Protein AF-A0A7S3HUC8-F1 (afdb_monomer)

Foldseek 3Di:
DDDDDDDPPPVVVVVVVVPDDPPPVVVVVPPQDQQLPDDPVVLVVLCVVVVQDDDPPDDSVRSRVSSSVVVVPDDDDPVVVVVLVVVCVVVVHPVVDDPPVVDPPD

Organism: NCBI:txid182087

Radius of gyration: 24.45 Å; Cα contacts (8 Å, |Δi|>4): 29; chains: 1; bounding box: 61×60×50 Å

pLDDT: mean 73.98, std 21.35, range [35.34, 96.5]

Nearest PDB structures (foldseek):
  2ld7-assembly1_A  TM=8.946E-01  e=4.331E-04  Mus musculus
  1en7-assembly1_B  TM=5.505E-01  e=1.200E+00  Tequatrovirus T4
  2qnc-assembly1_B  TM=5.499E-01  e=2.852E+00  Tequatrovirus T4
  2qnf-assembly1_B  TM=5.429E-01  e=5.552E+00  Tequatrovirus T4

Sequence (106 aa):
GSKSVKQKRDEEEEAVAAIQPMRSDKDARNLTVDFTKLDMATLKRYKRHYRLKTRQNVTKTELALAISKHFAAQTVDEADTISLFMYSARANNLQYDRRDYLNGRQ

Solvent-accessible surface area (backbone atoms only — not comparable to full-atom values): 7051 Å² total; per-residue (Å²): 137,92,87,88,87,84,84,82,72,71,68,62,63,60,58,60,67,69,74,60,86,82,68,53,68,75,62,70,75,58,74,70,75,70,51,73,81,53,54,71,68,59,55,50,48,52,35,59,75,71,63,59,88,71,70,87,89,66,49,71,65,60,49,26,51,54,47,47,57,50,58,76,69,60,83,77,62,64,72,62,50,53,52,50,49,56,50,26,64,75,64,78,38,68,85,76,66,79,66,68,70,74,53,67,83,124

Secondary structure (DSSP, 8-state):
----SSSSSSHHHHHHHT-S----HHHHTT----GGGS-HHHHHHHHHHTT----TT--HHHHHHHHHHHHHT----HHHHHHHHHHHHHTT--TTSSSTTTS---

Structure (mmCIF, N/CA/C/O backbone):
data_AF-A0A7S3HUC8-F1
#
_entry.id   AF-A0A7S3HUC8-F1
#
loop_
_atom_site.group_PDB
_atom_site.id
_atom_site.type_symbol
_atom_site.label_atom_id
_atom_site.label_alt_id
_atom_site.label_comp_id
_atom_site.label_asym_id
_atom_site.label_entity_id
_atom_site.label_seq_id
_atom_site.pdbx_PDB_ins_code
_atom_site.Cartn_x
_atom_site.Cartn_y
_atom_site.Cartn_z
_atom_site.occupancy
_atom_site.B_iso_or_equiv
_atom_site.auth_seq_id
_atom_site.auth_comp_id
_atom_site.auth_asym_id
_atom_site.auth_atom_i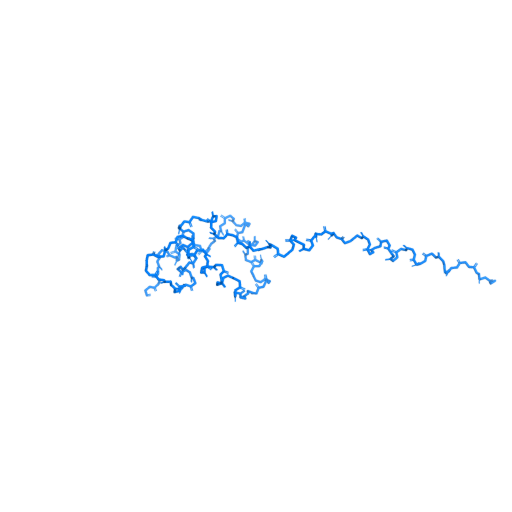d
_atom_site.pdbx_PDB_model_num
ATOM 1 N N . GLY A 1 1 ? 43.934 -42.820 -35.408 1.00 36.53 1 GLY A N 1
ATOM 2 C CA . GLY A 1 1 ? 42.588 -42.715 -34.814 1.00 36.53 1 GLY A CA 1
ATOM 3 C C . GLY A 1 1 ? 42.728 -42.688 -33.307 1.00 36.53 1 GLY A C 1
ATOM 4 O O . GLY A 1 1 ? 43.231 -43.645 -32.746 1.00 36.53 1 GLY A O 1
ATOM 5 N N . SER A 1 2 ? 42.581 -41.528 -32.674 1.00 45.97 2 SER A N 1
ATOM 6 C CA . SER A 1 2 ? 41.307 -41.019 -32.124 1.00 45.97 2 SER A CA 1
ATOM 7 C C . SER A 1 2 ? 41.049 -41.506 -30.695 1.00 45.97 2 SER A C 1
ATOM 9 O O . SER A 1 2 ? 40.172 -42.333 -30.484 1.00 45.97 2 SER A O 1
ATOM 11 N N . LYS A 1 3 ? 41.784 -40.975 -29.709 1.00 48.88 3 LYS A N 1
ATOM 12 C CA . LYS A 1 3 ? 41.393 -41.008 -28.287 1.00 48.88 3 LYS A CA 1
ATOM 13 C C . LYS A 1 3 ? 41.977 -39.787 -27.567 1.00 48.88 3 LYS A C 1
ATOM 15 O O . LYS A 1 3 ? 43.074 -39.885 -27.047 1.00 48.88 3 LYS A O 1
ATOM 20 N N . SER A 1 4 ? 41.297 -38.636 -27.622 1.00 51.19 4 SER A N 1
ATOM 21 C CA . SER A 1 4 ? 41.523 -37.505 -26.693 1.00 51.19 4 SER A CA 1
ATOM 22 C C . SER A 1 4 ? 40.527 -36.360 -26.923 1.00 51.19 4 SER A C 1
ATOM 24 O O . SER A 1 4 ? 40.912 -35.226 -27.156 1.00 51.19 4 SER A O 1
ATOM 26 N N . VAL A 1 5 ? 39.218 -36.639 -26.924 1.00 52.34 5 VAL A N 1
ATOM 27 C CA . VAL A 1 5 ? 38.186 -35.575 -26.903 1.00 52.34 5 VAL A CA 1
ATOM 28 C C . VAL A 1 5 ? 36.937 -36.075 -26.165 1.00 52.34 5 VAL A C 1
ATOM 30 O O . VAL A 1 5 ? 35.843 -36.106 -26.723 1.00 52.34 5 VAL A O 1
ATOM 33 N N . LYS A 1 6 ? 37.066 -36.570 -24.930 1.00 48.41 6 LYS A N 1
ATOM 34 C CA . LYS A 1 6 ? 35.870 -36.908 -24.130 1.00 48.41 6 LYS A CA 1
ATOM 35 C C . LYS A 1 6 ? 36.053 -36.779 -22.618 1.00 48.41 6 LYS A C 1
ATOM 37 O O . LYS A 1 6 ? 35.396 -37.479 -21.871 1.00 48.41 6 LYS A O 1
ATOM 42 N N . GLN A 1 7 ? 36.960 -35.907 -22.186 1.00 49.25 7 GLN A N 1
ATOM 43 C CA . GLN A 1 7 ? 37.265 -35.740 -20.760 1.00 49.25 7 GLN A CA 1
ATOM 44 C C . GLN A 1 7 ? 37.410 -34.270 -20.347 1.00 49.25 7 GLN A C 1
ATOM 46 O O . GLN A 1 7 ? 37.988 -33.971 -19.318 1.00 49.25 7 GLN A O 1
ATOM 51 N N . LYS A 1 8 ? 36.931 -33.342 -21.185 1.00 45.16 8 LYS A N 1
ATOM 52 C CA . LYS A 1 8 ? 37.061 -31.893 -20.968 1.00 45.16 8 LYS A CA 1
ATOM 53 C C . LYS A 1 8 ? 35.725 -31.146 -21.014 1.00 45.16 8 LYS A C 1
ATOM 55 O O . LYS A 1 8 ? 35.721 -29.935 -21.153 1.00 45.16 8 LYS A O 1
ATOM 60 N N . ARG A 1 9 ? 34.606 -31.879 -21.011 1.00 41.44 9 ARG A N 1
ATOM 61 C CA . ARG A 1 9 ? 33.256 -31.318 -21.178 1.00 41.44 9 ARG A CA 1
ATOM 62 C C . ARG A 1 9 ? 32.379 -31.428 -19.932 1.00 41.44 9 ARG A C 1
ATOM 64 O O . ARG A 1 9 ? 31.347 -30.781 -19.902 1.00 41.44 9 ARG A O 1
ATOM 71 N N . ASP A 1 10 ? 32.817 -32.185 -18.928 1.00 41.38 10 ASP A N 1
ATOM 72 C CA . ASP A 1 10 ? 31.989 -32.503 -17.762 1.00 41.38 10 ASP A CA 1
ATOM 73 C C . ASP A 1 10 ? 32.341 -31.634 -16.531 1.00 41.38 10 ASP A C 1
ATOM 75 O O . ASP A 1 10 ? 31.540 -31.519 -15.615 1.00 41.38 10 ASP A O 1
ATOM 79 N N . GLU A 1 11 ? 33.503 -30.963 -16.517 1.00 48.88 11 GLU A N 1
ATOM 80 C CA . GLU A 1 11 ? 33.946 -30.110 -15.392 1.00 48.88 11 GLU A CA 1
ATOM 81 C C . GLU A 1 11 ? 33.402 -28.668 -15.469 1.00 48.88 11 GLU A C 1
ATOM 83 O O . GLU A 1 11 ? 33.258 -27.991 -14.452 1.00 48.88 11 GLU A O 1
ATOM 88 N N . GLU A 1 12 ? 33.071 -28.181 -16.670 1.00 49.66 12 GLU A N 1
ATOM 89 C CA . GLU A 1 12 ? 32.555 -26.817 -16.855 1.00 49.66 12 GLU A CA 1
ATOM 90 C C . GLU A 1 12 ? 31.076 -26.706 -16.447 1.00 49.66 12 GLU A C 1
ATOM 92 O O . GLU A 1 12 ? 30.675 -25.663 -15.941 1.00 49.66 12 GLU A O 1
ATOM 97 N N . GLU A 1 13 ? 30.282 -27.778 -16.579 1.00 48.00 13 GLU A N 1
ATOM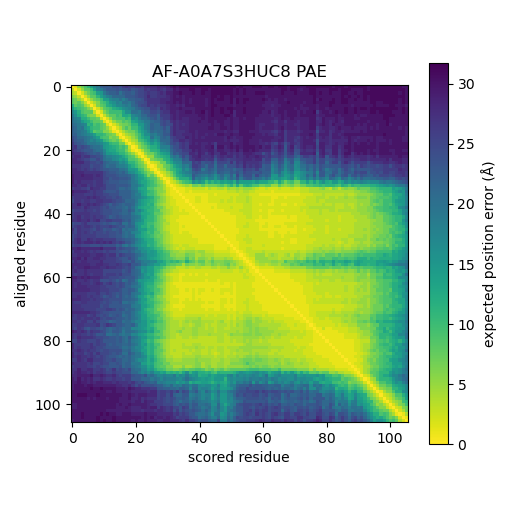 98 C CA . GLU A 1 13 ? 28.850 -27.807 -16.228 1.00 48.00 13 GLU A CA 1
ATOM 99 C C . GLU A 1 13 ? 28.609 -27.750 -14.704 1.00 48.00 13 GLU A C 1
ATOM 101 O O . GLU A 1 13 ? 27.650 -27.130 -14.241 1.00 48.00 13 GLU A O 1
ATOM 106 N N . GLU A 1 14 ? 29.528 -28.305 -13.907 1.00 48.44 14 GLU A N 1
ATOM 107 C CA . GLU A 1 14 ? 29.487 -28.234 -12.440 1.00 48.44 14 GLU A CA 1
ATOM 108 C C . GLU A 1 14 ? 29.878 -26.835 -11.923 1.00 48.44 14 GLU A C 1
ATOM 110 O O . GLU A 1 14 ? 29.301 -26.327 -10.958 1.00 48.44 14 GLU A O 1
ATOM 115 N N . ALA A 1 15 ? 30.796 -26.153 -12.617 1.00 49.16 15 ALA A N 1
ATOM 116 C CA . ALA A 1 15 ? 31.259 -24.817 -12.242 1.00 49.16 15 ALA A CA 1
ATOM 117 C C . ALA A 1 15 ? 30.218 -23.710 -12.506 1.00 49.16 15 ALA A C 1
ATOM 119 O O . ALA A 1 15 ? 30.163 -22.735 -11.752 1.00 49.16 15 ALA A O 1
ATOM 120 N N . VAL A 1 16 ? 29.354 -23.850 -13.524 1.00 51.53 16 VAL A N 1
ATOM 121 C CA . VAL A 1 16 ? 28.245 -22.896 -13.762 1.00 51.53 16 VAL A CA 1
ATOM 122 C C . VAL A 1 16 ? 27.081 -23.070 -12.784 1.00 51.53 16 VAL A C 1
ATOM 124 O O . VAL A 1 16 ? 26.391 -22.093 -12.491 1.00 51.53 16 VAL A O 1
ATOM 127 N N . ALA A 1 17 ? 26.879 -24.265 -12.222 1.00 51.22 17 ALA A N 1
ATOM 128 C CA . ALA A 1 17 ? 25.858 -24.492 -11.196 1.00 51.22 17 ALA A CA 1
ATOM 129 C C . ALA A 1 17 ? 26.204 -23.826 -9.847 1.00 51.22 17 ALA A C 1
ATOM 131 O O . ALA A 1 17 ? 25.306 -23.508 -9.067 1.00 51.22 17 ALA A O 1
ATOM 132 N N . ALA A 1 18 ? 27.491 -23.563 -9.591 1.00 51.62 18 ALA A N 1
ATOM 133 C CA . ALA A 1 18 ? 27.985 -22.971 -8.347 1.00 51.62 18 ALA A CA 1
ATOM 134 C C . ALA A 1 18 ? 27.868 -21.433 -8.276 1.00 51.62 18 ALA A C 1
ATOM 136 O O . ALA A 1 18 ? 28.123 -20.849 -7.222 1.00 51.62 18 ALA A O 1
ATOM 137 N N . ILE A 1 19 ? 27.457 -20.760 -9.358 1.00 56.91 19 ILE A N 1
ATOM 138 C CA . ILE A 1 19 ? 27.238 -19.304 -9.381 1.00 56.91 19 ILE A CA 1
ATOM 139 C C . ILE A 1 19 ? 25.734 -19.012 -9.461 1.00 56.91 19 ILE A C 1
ATOM 141 O O . ILE A 1 19 ? 25.242 -18.353 -10.373 1.00 56.91 19 ILE A O 1
ATOM 145 N N . GLN A 1 20 ? 24.982 -19.499 -8.474 1.00 53.56 20 GLN A N 1
ATOM 146 C CA . GLN A 1 20 ? 23.680 -18.926 -8.134 1.00 53.56 20 GLN A CA 1
ATOM 147 C C . GLN A 1 20 ? 23.785 -18.244 -6.768 1.00 53.56 20 GLN A C 1
ATOM 149 O O . GLN A 1 20 ? 24.330 -18.826 -5.828 1.00 53.56 20 GLN A O 1
ATOM 154 N N . PRO A 1 21 ? 23.312 -16.991 -6.635 1.00 46.56 21 PRO A N 1
ATOM 155 C CA . PRO A 1 21 ? 23.458 -16.241 -5.405 1.00 46.56 21 PRO A CA 1
ATOM 156 C C . PRO A 1 21 ? 22.601 -16.917 -4.339 1.00 46.56 21 PRO A C 1
ATOM 158 O O . PRO A 1 21 ? 21.373 -16.899 -4.427 1.00 46.56 21 PRO A O 1
ATOM 161 N N . MET A 1 22 ? 23.237 -17.486 -3.314 1.00 50.19 22 MET A N 1
ATOM 162 C CA . MET A 1 22 ? 22.550 -17.866 -2.082 1.00 50.19 22 MET A CA 1
ATOM 163 C C . MET A 1 22 ? 22.043 -16.591 -1.403 1.00 50.19 22 MET A C 1
ATOM 165 O O . MET A 1 22 ? 22.652 -16.058 -0.479 1.00 50.19 22 MET A O 1
ATOM 169 N N . ARG A 1 23 ? 20.901 -16.080 -1.861 1.00 54.28 23 ARG A N 1
ATOM 170 C CA . ARG A 1 23 ? 19.983 -15.410 -0.952 1.00 54.28 23 ARG A CA 1
ATOM 171 C C . ARG A 1 23 ? 19.399 -16.530 -0.117 1.00 54.28 23 ARG A C 1
ATOM 173 O O . ARG A 1 23 ? 18.659 -17.354 -0.642 1.00 54.28 23 ARG A O 1
ATOM 180 N N . SER A 1 24 ? 19.797 -16.596 1.147 1.00 58.41 24 SER A N 1
ATOM 181 C CA . SER A 1 24 ? 19.209 -17.491 2.135 1.00 58.41 24 SER A CA 1
ATOM 182 C C . SER A 1 24 ? 17.690 -17.481 1.952 1.00 58.41 24 SER A C 1
ATOM 184 O O . SER A 1 24 ? 17.077 -16.418 2.040 1.00 58.41 24 SER A O 1
ATOM 186 N N . ASP A 1 25 ? 17.063 -18.639 1.712 1.00 55.31 25 ASP A N 1
ATOM 187 C CA . ASP A 1 25 ? 15.597 -18.761 1.613 1.00 55.31 25 ASP A CA 1
ATOM 188 C C . ASP A 1 25 ? 14.888 -18.054 2.777 1.00 55.31 25 ASP A C 1
ATOM 190 O O . ASP A 1 25 ? 13.800 -17.504 2.632 1.00 55.31 25 ASP A O 1
ATOM 194 N N . LYS A 1 26 ? 15.552 -17.998 3.934 1.00 51.50 26 LYS A N 1
ATOM 195 C CA . LYS A 1 26 ? 15.111 -17.295 5.136 1.00 51.50 26 LYS A CA 1
ATOM 196 C C . LYS A 1 26 ? 14.869 -15.790 4.939 1.00 51.50 26 LY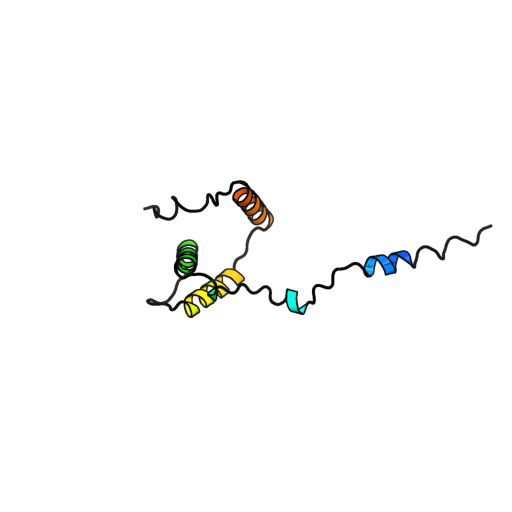S A C 1
ATOM 198 O O . LYS A 1 26 ? 13.931 -15.264 5.529 1.00 51.50 26 LYS A O 1
ATOM 203 N N . ASP A 1 27 ? 15.643 -15.123 4.087 1.00 51.50 27 ASP A N 1
ATOM 204 C CA . ASP A 1 27 ? 15.446 -13.710 3.737 1.00 51.50 27 ASP A CA 1
ATOM 205 C C . ASP A 1 27 ? 14.395 -13.544 2.632 1.00 51.50 27 ASP A C 1
ATOM 207 O O . ASP A 1 27 ? 13.653 -12.562 2.611 1.00 51.50 27 ASP A O 1
ATOM 211 N N . ALA A 1 28 ? 14.267 -14.536 1.744 1.00 52.59 28 ALA A N 1
ATOM 212 C CA . ALA A 1 28 ? 13.249 -14.550 0.693 1.00 52.59 28 ALA A CA 1
ATOM 213 C C . ALA A 1 28 ? 11.823 -14.729 1.251 1.00 52.59 28 ALA A C 1
ATOM 215 O O . ALA A 1 28 ? 10.867 -14.195 0.689 1.00 52.59 28 ALA A O 1
ATOM 216 N N . ARG A 1 29 ? 11.661 -15.435 2.380 1.00 53.97 29 ARG A N 1
ATOM 217 C CA . ARG A 1 29 ? 10.357 -15.642 3.044 1.00 53.97 29 ARG A CA 1
ATOM 218 C C . ARG A 1 29 ? 9.878 -14.453 3.880 1.00 53.97 29 ARG A C 1
ATOM 220 O O . ARG A 1 29 ? 8.700 -14.410 4.228 1.00 53.97 29 ARG A O 1
ATOM 227 N N . ASN A 1 30 ? 10.741 -13.472 4.147 1.00 54.84 30 ASN A N 1
ATOM 228 C CA . ASN A 1 30 ? 10.441 -12.341 5.030 1.00 54.84 30 ASN A CA 1
ATOM 229 C C . ASN A 1 30 ? 10.302 -10.994 4.297 1.00 54.84 30 ASN A C 1
ATOM 231 O O . ASN A 1 30 ? 10.371 -9.940 4.926 1.00 54.84 30 ASN A O 1
ATOM 235 N N . LEU A 1 31 ? 10.000 -11.001 2.993 1.00 67.44 31 LEU A N 1
ATOM 236 C CA . LEU A 1 31 ? 9.653 -9.797 2.212 1.00 67.44 31 LEU A CA 1
ATOM 237 C C . LEU A 1 31 ? 8.289 -9.180 2.606 1.00 67.44 31 LEU A C 1
ATOM 239 O O . LEU A 1 31 ? 7.676 -8.440 1.838 1.00 67.44 31 LEU A O 1
ATOM 243 N N . THR A 1 32 ? 7.782 -9.484 3.801 1.00 78.06 32 THR A N 1
ATOM 244 C CA . THR A 1 32 ? 6.559 -8.895 4.339 1.00 78.06 32 THR A CA 1
ATOM 245 C C . THR A 1 32 ? 6.782 -7.414 4.616 1.00 78.06 32 THR A C 1
ATOM 247 O O . THR A 1 32 ? 7.629 -7.038 5.428 1.00 78.06 32 THR A O 1
ATOM 250 N N . VAL A 1 33 ? 6.001 -6.567 3.952 1.00 90.44 33 VAL A N 1
ATOM 251 C CA . VAL A 1 33 ? 6.053 -5.115 4.131 1.00 90.44 33 VAL A CA 1
ATOM 252 C C . VAL A 1 33 ? 5.499 -4.742 5.508 1.00 90.44 33 VAL A C 1
ATOM 254 O O . VAL A 1 33 ? 4.339 -5.012 5.816 1.00 90.44 33 VAL A O 1
ATOM 257 N N . ASP A 1 34 ? 6.315 -4.083 6.331 1.00 93.25 34 ASP A N 1
ATOM 258 C CA . ASP A 1 34 ? 5.888 -3.559 7.631 1.00 93.25 34 ASP A CA 1
ATOM 259 C C . ASP A 1 34 ? 5.259 -2.164 7.490 1.00 93.25 34 ASP A C 1
ATOM 261 O O . ASP A 1 34 ? 5.940 -1.134 7.469 1.00 93.25 34 ASP A O 1
ATOM 265 N N . PHE A 1 35 ? 3.927 -2.129 7.436 1.00 95.69 35 PHE A N 1
ATOM 266 C CA . PHE A 1 35 ? 3.150 -0.893 7.326 1.00 95.69 35 PHE A CA 1
ATOM 267 C C . PHE A 1 35 ? 3.113 -0.059 8.617 1.00 95.69 35 PHE A C 1
ATOM 269 O O . PHE A 1 35 ? 2.692 1.099 8.578 1.00 95.69 35 PHE A O 1
ATOM 276 N N . THR A 1 36 ? 3.570 -0.577 9.763 1.00 95.25 36 THR A N 1
ATOM 277 C CA . THR A 1 36 ? 3.604 0.202 11.016 1.00 95.25 36 THR A CA 1
ATOM 278 C C . THR A 1 36 ? 4.664 1.307 10.987 1.00 95.25 36 THR A C 1
ATOM 280 O O . THR A 1 36 ? 4.535 2.311 11.697 1.00 95.25 36 THR A O 1
ATOM 283 N N . LYS A 1 37 ? 5.661 1.176 10.103 1.00 95.50 37 LYS A N 1
ATOM 284 C CA . LYS A 1 37 ? 6.709 2.177 9.856 1.00 95.50 37 LYS A CA 1
ATOM 285 C C . LYS A 1 37 ? 6.203 3.420 9.122 1.00 95.50 37 LYS A C 1
ATOM 287 O O . LYS A 1 37 ? 6.855 4.457 9.175 1.00 95.50 37 LYS A O 1
ATOM 292 N N . LEU A 1 38 ? 5.039 3.346 8.475 1.00 95.81 38 LEU A N 1
ATOM 293 C CA . LEU A 1 38 ? 4.441 4.489 7.788 1.00 95.81 38 LEU A CA 1
ATOM 294 C C . LEU A 1 38 ? 3.722 5.423 8.768 1.00 95.81 38 LEU A C 1
ATOM 296 O 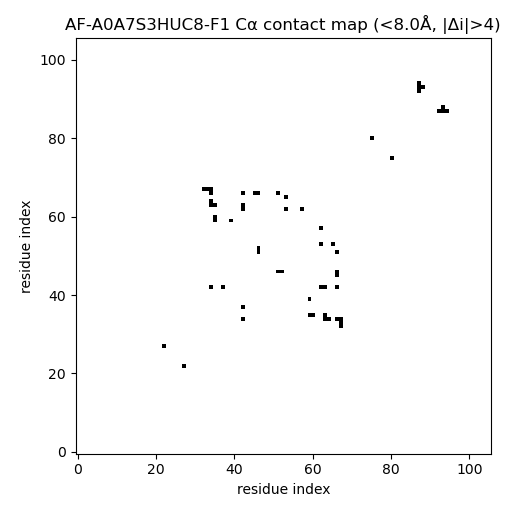O . LEU A 1 38 ? 3.243 5.019 9.833 1.00 95.81 38 LEU A O 1
ATOM 300 N N . ASP A 1 39 ? 3.624 6.697 8.409 1.00 95.25 39 ASP A N 1
ATOM 301 C CA . ASP A 1 39 ? 2.867 7.677 9.176 1.00 95.25 39 ASP A CA 1
ATOM 302 C C . ASP A 1 39 ? 1.346 7.512 8.981 1.00 95.25 39 ASP A C 1
ATOM 304 O O . ASP A 1 39 ? 0.854 6.793 8.102 1.00 95.25 39 ASP A O 1
ATOM 308 N N . MET A 1 40 ? 0.558 8.181 9.829 1.00 94.38 40 MET A N 1
ATOM 309 C CA . MET A 1 40 ? -0.899 8.064 9.744 1.00 94.38 40 MET A CA 1
ATOM 310 C C . MET A 1 40 ? -1.487 8.670 8.472 1.00 94.38 40 MET A C 1
ATOM 312 O O . MET A 1 40 ? -2.517 8.186 7.997 1.00 94.38 40 MET A O 1
ATOM 316 N N . ALA A 1 41 ? -0.855 9.700 7.907 1.00 93.06 41 ALA A N 1
ATOM 317 C CA . ALA A 1 41 ? -1.324 10.322 6.677 1.00 93.06 41 ALA A CA 1
ATOM 318 C C . ALA A 1 41 ? -1.200 9.362 5.486 1.00 93.06 41 ALA A C 1
ATOM 320 O O . ALA A 1 41 ? -2.159 9.208 4.727 1.00 93.06 41 ALA A O 1
ATOM 321 N N . THR A 1 42 ? -0.075 8.653 5.361 1.00 95.19 42 THR A N 1
ATOM 322 C CA . THR A 1 42 ? 0.152 7.681 4.282 1.00 95.19 42 THR A CA 1
ATOM 323 C C . THR A 1 42 ? -0.799 6.495 4.390 1.00 95.19 42 THR A C 1
ATOM 325 O O . THR A 1 42 ? -1.442 6.128 3.406 1.00 95.19 42 THR A O 1
ATOM 328 N N . LEU A 1 43 ? -0.987 5.946 5.593 1.00 95.69 43 LEU A N 1
ATOM 329 C CA . LEU A 1 43 ? -1.920 4.833 5.807 1.00 95.69 43 LEU A CA 1
ATOM 330 C C . LEU A 1 43 ? -3.375 5.239 5.504 1.00 95.69 43 LEU A C 1
ATOM 332 O O . LEU A 1 43 ? -4.118 4.488 4.868 1.00 95.69 43 LEU A O 1
ATOM 336 N N . LYS A 1 44 ? -3.790 6.459 5.879 1.00 93.69 44 LYS A N 1
ATOM 337 C CA . LYS A 1 44 ? -5.111 6.999 5.508 1.00 93.69 44 LYS A CA 1
ATOM 338 C C . LYS A 1 44 ? -5.243 7.237 4.002 1.00 93.69 44 LYS A C 1
ATOM 340 O O . LYS A 1 44 ? -6.318 6.985 3.457 1.00 93.69 44 LYS A O 1
ATOM 345 N N . ARG A 1 45 ? -4.176 7.680 3.324 1.00 93.69 45 ARG A N 1
ATOM 346 C CA . ARG A 1 45 ? -4.158 7.840 1.861 1.00 93.69 45 ARG A CA 1
ATOM 347 C C . ARG A 1 45 ? -4.375 6.500 1.164 1.00 93.69 45 ARG A C 1
ATOM 349 O O . ARG A 1 45 ? -5.257 6.412 0.316 1.00 93.69 45 ARG A O 1
ATOM 356 N N . TYR A 1 46 ? -3.665 5.453 1.592 1.00 94.94 46 TYR A N 1
ATOM 357 C CA . TYR A 1 46 ? -3.861 4.093 1.081 1.00 94.94 46 TYR A CA 1
ATOM 358 C C . TYR A 1 46 ? -5.307 3.623 1.290 1.00 94.94 46 TYR A C 1
ATOM 360 O O . TYR A 1 46 ? -5.968 3.197 0.344 1.00 94.94 46 TYR A O 1
ATOM 368 N N . LYS A 1 47 ? -5.839 3.774 2.515 1.00 94.00 47 LYS A N 1
ATOM 369 C CA . LYS A 1 47 ? -7.234 3.425 2.833 1.00 94.00 47 LYS A CA 1
ATOM 370 C C . LYS A 1 47 ? -8.222 4.124 1.898 1.00 94.00 47 LYS A C 1
ATOM 372 O O . LYS A 1 47 ? -9.165 3.489 1.437 1.00 94.00 47 LYS A O 1
ATOM 377 N N . ARG A 1 48 ? -8.036 5.424 1.651 1.00 93.88 48 ARG A N 1
ATOM 378 C CA . ARG A 1 48 ? -8.920 6.219 0.789 1.00 93.88 48 ARG A CA 1
ATOM 379 C C . ARG A 1 48 ? -8.836 5.773 -0.668 1.00 93.88 48 ARG A C 1
ATOM 381 O O . ARG A 1 48 ? -9.883 5.614 -1.285 1.00 93.88 48 ARG A O 1
ATOM 388 N N . HIS A 1 49 ? -7.627 5.550 -1.179 1.00 91.00 49 HIS A N 1
ATOM 389 C CA . HIS A 1 49 ? -7.390 5.155 -2.568 1.00 91.00 49 HIS A CA 1
ATOM 390 C C . HIS A 1 49 ? -8.078 3.826 -2.905 1.00 91.00 49 HIS A C 1
ATOM 392 O O . HIS A 1 49 ? -8.866 3.754 -3.841 1.00 91.00 49 HIS A O 1
ATOM 398 N N . TYR A 1 50 ? -7.887 2.812 -2.062 1.00 93.12 50 TYR A N 1
ATOM 399 C CA . TYR A 1 50 ? -8.490 1.487 -2.247 1.00 93.12 50 TYR A CA 1
ATOM 400 C C . TYR A 1 50 ? -9.864 1.334 -1.569 1.00 93.12 50 TYR A C 1
ATOM 402 O O . TYR A 1 50 ? -10.431 0.245 -1.532 1.00 93.12 50 TYR A O 1
ATOM 410 N N . ARG A 1 51 ? -10.414 2.422 -1.008 1.00 92.88 51 ARG A N 1
ATOM 411 C CA . ARG A 1 51 ? -11.725 2.470 -0.331 1.00 92.88 51 ARG A CA 1
ATOM 412 C C . ARG A 1 51 ? -11.900 1.359 0.723 1.00 92.88 51 ARG A C 1
ATOM 414 O O . ARG A 1 51 ? -12.986 0.796 0.870 1.00 92.88 51 ARG A O 1
ATOM 421 N N . LEU A 1 52 ? -10.838 1.058 1.482 1.00 93.56 52 LEU A N 1
ATOM 422 C CA . LEU A 1 52 ? -10.836 -0.002 2.498 1.00 93.56 52 LEU A CA 1
ATOM 423 C C . LEU A 1 52 ? -11.884 0.281 3.582 1.00 93.56 52 LEU A C 1
ATOM 425 O O . LEU A 1 52 ? -11.880 1.336 4.229 1.00 93.56 52 LEU A O 1
ATOM 429 N N . LYS A 1 53 ? -12.740 -0.711 3.836 1.00 91.50 53 LYS A N 1
ATOM 430 C CA . LYS A 1 53 ? -13.711 -0.682 4.932 1.00 91.50 53 LYS A CA 1
ATOM 431 C C . LYS A 1 53 ? -12.997 -0.985 6.252 1.00 91.50 53 LYS A C 1
ATOM 433 O O . LYS A 1 53 ? -12.419 -2.054 6.416 1.00 91.50 53 LYS A O 1
ATOM 438 N N . THR A 1 54 ? -13.051 -0.053 7.201 1.00 90.00 54 THR A N 1
ATOM 439 C CA . THR A 1 54 ? -12.540 -0.241 8.571 1.00 90.00 54 THR A CA 1
ATOM 440 C C . THR A 1 54 ? -13.552 0.288 9.579 1.00 90.00 54 THR A C 1
ATOM 442 O O . THR A 1 54 ? -14.404 1.106 9.230 1.00 90.00 54 THR A O 1
ATOM 445 N N . ARG A 1 55 ? -13.418 -0.117 10.846 1.00 88.31 55 ARG A N 1
ATOM 446 C CA . ARG A 1 55 ? -14.183 0.466 11.956 1.00 88.31 55 ARG A CA 1
ATOM 447 C C . ARG A 1 55 ? -13.899 1.966 12.125 1.00 88.31 55 ARG A C 1
ATOM 449 O O . ARG A 1 55 ? -12.849 2.465 11.698 1.00 88.31 55 ARG A O 1
ATOM 456 N N . GLN A 1 56 ? -14.849 2.669 12.742 1.00 80.56 56 GLN A N 1
ATOM 457 C CA . GLN A 1 56 ? -14.685 4.054 13.183 1.00 80.56 56 GLN A CA 1
ATOM 458 C C . GLN A 1 56 ? -13.646 4.103 14.316 1.00 80.56 56 GLN A C 1
ATOM 460 O O . GLN A 1 56 ? -13.602 3.193 15.137 1.00 80.56 56 GLN A O 1
ATOM 465 N N . ASN A 1 57 ? -12.795 5.134 14.331 1.00 87.12 57 ASN A N 1
ATOM 466 C CA . ASN A 1 57 ? -11.693 5.301 15.296 1.00 87.12 57 ASN A CA 1
ATOM 467 C C . ASN A 1 57 ? -10.633 4.182 15.282 1.00 87.12 57 ASN A C 1
ATOM 469 O O . ASN A 1 57 ? -10.074 3.839 16.317 1.00 87.12 57 ASN A O 1
ATOM 473 N N . VAL A 1 58 ? -10.339 3.630 14.099 1.00 91.31 58 VAL A N 1
ATOM 474 C CA . VAL A 1 58 ? -9.287 2.616 13.930 1.00 91.31 58 VAL A CA 1
ATOM 475 C C . VAL A 1 58 ? -7.922 3.134 14.396 1.00 91.31 58 VAL A C 1
ATOM 477 O O . VAL A 1 58 ? -7.506 4.243 14.043 1.00 91.31 58 VAL A O 1
ATOM 480 N N . THR A 1 59 ? -7.215 2.318 15.172 1.00 95.62 59 THR A N 1
ATOM 481 C CA . THR A 1 59 ? -5.854 2.621 15.627 1.00 95.62 59 THR A CA 1
ATOM 482 C C . THR A 1 59 ? -4.835 2.452 14.497 1.00 95.62 59 THR A C 1
ATOM 484 O O . THR A 1 59 ? -5.108 1.843 13.457 1.00 95.62 59 THR A O 1
ATOM 487 N N . LYS A 1 60 ? -3.618 2.980 14.683 1.00 95.38 60 LYS A N 1
ATOM 488 C CA . LYS A 1 60 ? -2.549 2.862 13.678 1.00 95.38 60 LYS A CA 1
ATOM 489 C C . LYS A 1 60 ? -2.201 1.405 13.364 1.00 95.38 60 LYS A C 1
ATOM 491 O O . LYS A 1 60 ? -2.028 1.057 12.198 1.00 95.38 60 LYS A O 1
ATOM 496 N N . THR A 1 61 ? -2.107 0.575 14.395 1.00 95.75 61 THR A N 1
ATOM 497 C CA . THR A 1 61 ? -1.758 -0.846 14.289 1.00 95.75 61 THR A CA 1
ATOM 498 C C . THR A 1 61 ? -2.841 -1.635 13.562 1.00 95.75 61 THR A C 1
ATOM 500 O O . THR A 1 61 ? -2.538 -2.376 12.630 1.00 95.75 61 THR A O 1
ATOM 503 N N . GLU A 1 62 ? -4.110 -1.421 13.909 1.00 95.31 62 GLU A N 1
ATOM 504 C CA . GLU A 1 62 ? -5.242 -2.055 13.223 1.00 95.31 62 GLU A CA 1
ATOM 505 C C . GLU A 1 62 ? -5.333 -1.633 11.753 1.00 95.31 62 GLU A C 1
ATOM 507 O O . GLU A 1 62 ? -5.590 -2.465 10.880 1.00 95.31 62 GLU A O 1
ATOM 512 N N . LEU A 1 63 ? -5.088 -0.351 11.459 1.00 96.50 63 LEU A N 1
ATOM 513 C CA . LEU A 1 63 ? -5.085 0.148 10.088 1.00 96.50 63 LEU A CA 1
ATOM 514 C C . LEU A 1 63 ? -3.942 -0.467 9.273 1.00 96.50 63 LEU A C 1
ATOM 516 O O . LEU A 1 63 ? -4.171 -0.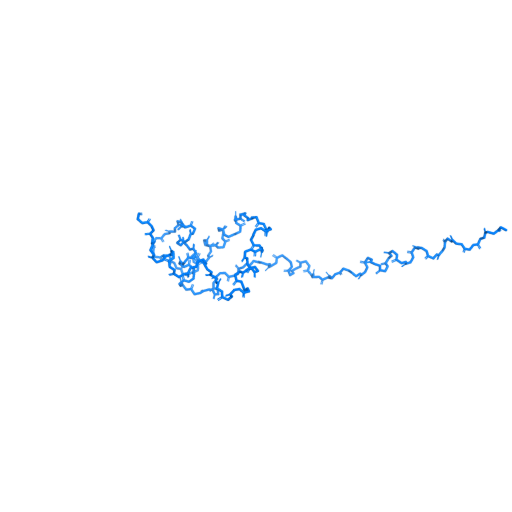912 8.150 1.00 96.50 63 LEU A O 1
ATOM 520 N N . ALA A 1 64 ? -2.737 -0.540 9.842 1.00 96.25 64 ALA A N 1
ATOM 521 C CA . ALA A 1 64 ? -1.592 -1.187 9.207 1.00 96.25 64 ALA A CA 1
ATOM 522 C C . ALA A 1 64 ? -1.864 -2.673 8.926 1.00 96.25 64 ALA A C 1
ATOM 524 O O . ALA A 1 64 ? -1.561 -3.155 7.835 1.00 96.25 64 ALA A O 1
ATOM 525 N N . LEU A 1 65 ? -2.501 -3.390 9.857 1.00 94.69 65 LEU A N 1
ATOM 526 C CA . LEU A 1 65 ? -2.863 -4.796 9.666 1.00 94.69 65 LEU A CA 1
ATOM 527 C C . LEU A 1 65 ? -3.890 -4.978 8.541 1.00 94.69 65 LEU A C 1
ATOM 529 O O . LEU A 1 65 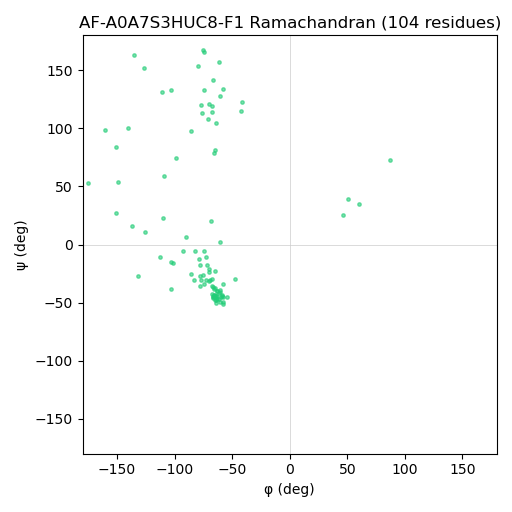? -3.735 -5.864 7.700 1.00 94.69 65 LEU A O 1
ATOM 533 N N . ALA A 1 66 ? -4.930 -4.141 8.502 1.00 95.31 66 ALA A N 1
ATOM 534 C CA . ALA A 1 66 ? -5.934 -4.182 7.439 1.00 95.31 66 ALA A CA 1
ATOM 535 C C . ALA A 1 66 ? -5.312 -3.913 6.058 1.00 95.31 66 ALA A C 1
ATOM 537 O O . ALA A 1 66 ? -5.619 -4.615 5.095 1.00 95.31 66 ALA A O 1
ATOM 538 N N . ILE A 1 67 ? -4.401 -2.940 5.980 1.00 95.94 67 ILE A N 1
ATOM 539 C CA . ILE A 1 67 ? -3.649 -2.619 4.762 1.00 95.94 67 ILE A CA 1
ATOM 540 C C . ILE A 1 67 ? -2.746 -3.782 4.354 1.00 95.94 67 ILE A C 1
ATOM 542 O O . ILE A 1 67 ? -2.761 -4.158 3.189 1.00 95.94 67 ILE A O 1
ATOM 546 N N . SER A 1 68 ? -2.030 -4.396 5.298 1.00 94.88 68 SER A N 1
ATOM 547 C CA . SER A 1 68 ? -1.144 -5.538 5.025 1.00 94.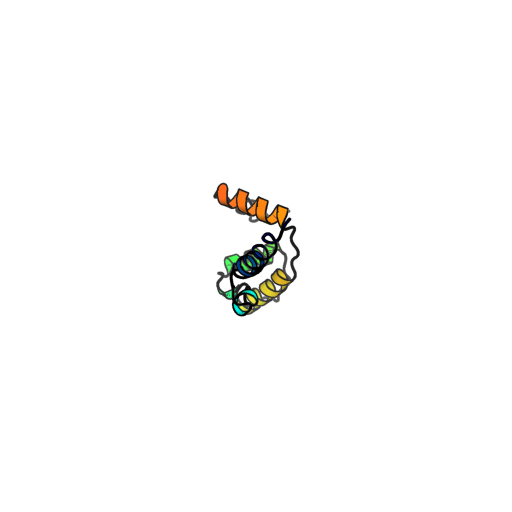88 68 SER A CA 1
ATOM 548 C C . SER A 1 68 ? -1.905 -6.699 4.383 1.00 94.88 68 SER A C 1
ATOM 550 O O . SER A 1 68 ? -1.467 -7.252 3.378 1.00 94.88 68 SER A O 1
ATOM 552 N N . LYS A 1 69 ? -3.086 -7.028 4.927 1.00 93.69 69 LYS A N 1
ATOM 553 C CA . LYS A 1 69 ? -3.960 -8.078 4.383 1.00 93.69 69 LYS A CA 1
ATOM 554 C C . LYS A 1 69 ? -4.453 -7.743 2.979 1.00 93.69 69 LYS A C 1
ATOM 556 O O . LYS A 1 69 ? -4.442 -8.607 2.113 1.00 93.69 69 LYS A O 1
ATOM 561 N N . HIS A 1 70 ? -4.880 -6.500 2.759 1.00 95.44 70 HIS A N 1
ATOM 562 C CA . HIS A 1 70 ? -5.325 -6.052 1.443 1.00 95.44 70 HIS A CA 1
ATOM 563 C C . HIS A 1 70 ? -4.184 -6.084 0.422 1.00 95.44 70 HIS A C 1
ATOM 565 O O . HIS A 1 70 ? -4.360 -6.624 -0.661 1.00 95.44 70 HIS A O 1
ATOM 571 N N . PHE A 1 71 ? -3.014 -5.549 0.780 1.00 94.69 71 PHE A N 1
ATOM 572 C CA . PHE A 1 71 ? -1.833 -5.494 -0.077 1.00 94.69 71 PHE A CA 1
ATOM 573 C C . PHE A 1 71 ? -1.380 -6.889 -0.515 1.00 94.69 71 PHE A C 1
ATOM 575 O O . PHE A 1 71 ? -1.136 -7.098 -1.694 1.00 94.69 71 PHE A O 1
ATOM 582 N N . ALA A 1 72 ? -1.344 -7.856 0.406 1.00 91.81 72 ALA A N 1
ATOM 583 C CA . ALA A 1 72 ? -0.979 -9.237 0.086 1.00 91.81 72 ALA A CA 1
ATOM 584 C C . ALA A 1 72 ? -1.977 -9.940 -0.856 1.00 91.81 72 ALA A C 1
ATOM 586 O O . ALA A 1 72 ? -1.610 -10.905 -1.517 1.00 91.81 72 ALA A O 1
ATOM 587 N N . ALA A 1 73 ? -3.228 -9.475 -0.911 1.00 91.44 73 ALA A N 1
ATOM 588 C CA . ALA A 1 73 ? -4.259 -10.005 -1.800 1.00 91.44 73 ALA A CA 1
ATOM 589 C C . ALA A 1 73 ? -4.350 -9.255 -3.143 1.00 91.44 73 ALA A C 1
ATOM 591 O O . ALA A 1 73 ? -5.145 -9.645 -3.996 1.00 91.44 73 ALA A O 1
ATOM 592 N N . GLN A 1 74 ? -3.594 -8.167 -3.330 1.00 90.12 74 GLN A N 1
ATOM 593 C CA . GLN A 1 74 ? -3.605 -7.415 -4.581 1.00 90.12 74 GLN A CA 1
ATOM 594 C C . GLN A 1 74 ? -2.847 -8.167 -5.670 1.00 90.12 74 GLN A C 1
ATOM 596 O O . GLN A 1 74 ? -1.717 -8.608 -5.479 1.00 90.12 74 GLN A O 1
ATOM 601 N N . THR A 1 75 ? -3.466 -8.242 -6.841 1.00 92.25 75 THR A N 1
ATOM 602 C CA . THR A 1 75 ? -2.837 -8.701 -8.076 1.00 92.25 75 THR A CA 1
ATOM 603 C C . THR A 1 75 ? -2.531 -7.487 -8.938 1.00 92.25 75 THR A C 1
ATOM 605 O O . THR A 1 75 ? -3.402 -6.635 -9.119 1.00 92.25 75 THR A O 1
ATOM 608 N N . VAL A 1 76 ? -1.321 -7.410 -9.482 1.00 90.31 76 VAL A N 1
ATOM 609 C CA . VAL A 1 76 ? -0.901 -6.324 -10.374 1.00 90.31 76 VAL A CA 1
ATOM 610 C C . VAL A 1 76 ? -0.351 -6.900 -11.670 1.00 90.31 76 VAL A C 1
ATOM 612 O O . VAL A 1 76 ? 0.184 -8.007 -11.676 1.00 90.31 76 VAL A O 1
ATOM 615 N N . ASP A 1 77 ? -0.473 -6.144 -12.758 1.00 93.69 77 ASP A N 1
ATOM 616 C CA . ASP A 1 77 ? 0.314 -6.400 -13.962 1.00 93.69 77 ASP A CA 1
ATOM 617 C C . ASP A 1 77 ? 1.736 -5.889 -13.715 1.00 93.69 77 ASP A C 1
ATOM 619 O O . ASP A 1 77 ? 1.954 -4.686 -13.526 1.00 93.69 77 ASP A O 1
ATOM 623 N N . GLU A 1 78 ? 2.701 -6.804 -13.655 1.00 92.81 78 GLU A N 1
ATOM 624 C CA . GLU A 1 78 ? 4.083 -6.447 -13.347 1.00 92.81 78 GLU A CA 1
ATOM 625 C C . GLU A 1 78 ? 4.726 -5.582 -14.432 1.00 92.81 78 GLU A C 1
ATOM 627 O O . GLU A 1 78 ? 5.456 -4.644 -14.100 1.00 92.81 78 GLU A O 1
ATOM 632 N N . ALA A 1 79 ? 4.439 -5.842 -15.710 1.00 93.81 79 ALA A N 1
ATOM 633 C CA . ALA A 1 79 ? 5.060 -5.115 -16.811 1.00 93.81 79 ALA A CA 1
ATOM 634 C C . ALA A 1 79 ? 4.645 -3.639 -16.784 1.00 93.81 79 ALA A C 1
ATOM 636 O O . ALA A 1 79 ? 5.500 -2.743 -16.818 1.00 93.81 79 ALA A O 1
ATOM 637 N N . ASP A 1 80 ? 3.346 -3.386 -16.631 1.00 91.19 80 ASP A N 1
ATOM 638 C CA . ASP A 1 80 ? 2.804 -2.031 -16.539 1.00 91.19 80 ASP A CA 1
ATOM 639 C C . ASP A 1 80 ? 3.246 -1.335 -15.250 1.00 91.19 80 ASP A C 1
ATOM 641 O O . ASP A 1 80 ? 3.670 -0.175 -15.274 1.00 91.19 80 ASP A O 1
ATOM 645 N N . THR A 1 81 ? 3.221 -2.047 -14.120 1.00 92.25 81 THR A N 1
ATOM 646 C CA . THR A 1 81 ? 3.580 -1.483 -12.809 1.00 92.25 81 THR A CA 1
ATOM 647 C C . THR A 1 81 ? 5.041 -1.045 -12.768 1.00 92.25 81 THR A C 1
ATOM 649 O O . THR A 1 81 ? 5.344 0.072 -12.337 1.00 92.25 81 THR A O 1
ATOM 652 N N . ILE A 1 82 ? 5.961 -1.887 -13.248 1.00 92.56 82 ILE A N 1
ATOM 653 C CA . ILE A 1 82 ? 7.391 -1.562 -13.299 1.00 92.56 82 ILE A CA 1
ATOM 654 C C . ILE A 1 82 ? 7.634 -0.407 -14.272 1.00 92.56 82 ILE A C 1
ATOM 656 O O . ILE A 1 82 ? 8.362 0.533 -13.939 1.00 92.56 82 ILE A O 1
ATOM 660 N N . SER A 1 83 ? 7.001 -0.432 -15.448 1.00 91.56 83 SER A N 1
ATOM 661 C CA . SER A 1 83 ? 7.142 0.632 -16.450 1.00 91.56 83 SER A CA 1
ATOM 662 C C . SER A 1 83 ? 6.703 1.985 -15.893 1.00 91.56 83 SER A C 1
ATOM 664 O O . SER A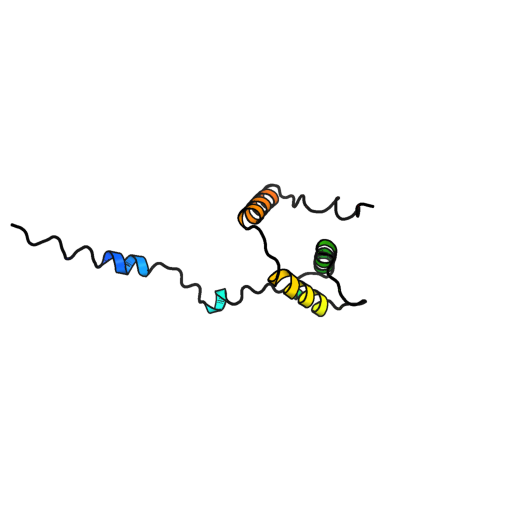 1 83 ? 7.423 2.985 -16.014 1.00 91.56 83 SER A O 1
ATOM 666 N N . LEU A 1 84 ? 5.560 2.008 -15.207 1.00 86.88 84 LEU A N 1
ATOM 667 C CA . LEU A 1 84 ? 5.015 3.203 -14.580 1.00 86.88 84 LEU A CA 1
ATOM 668 C C . LEU A 1 84 ? 5.896 3.716 -13.440 1.00 86.88 84 LEU A C 1
ATOM 670 O O . LEU A 1 84 ? 6.163 4.919 -13.346 1.00 86.88 84 LEU A O 1
ATOM 674 N N . PHE A 1 85 ? 6.394 2.809 -12.599 1.00 88.00 85 PHE A N 1
ATOM 675 C CA . PHE A 1 85 ? 7.334 3.148 -11.538 1.00 88.00 85 PHE A CA 1
ATOM 676 C C . PHE A 1 85 ? 8.591 3.813 -12.109 1.00 88.00 85 PHE A C 1
ATOM 678 O O . PHE A 1 85 ? 8.931 4.925 -11.708 1.00 88.00 85 PHE A O 1
ATOM 685 N N . MET A 1 86 ? 9.229 3.198 -13.109 1.00 91.06 86 MET A N 1
ATOM 686 C CA . MET A 1 86 ? 10.445 3.730 -13.732 1.00 91.06 86 MET A CA 1
ATOM 687 C C . MET A 1 86 ? 10.222 5.100 -14.376 1.00 91.06 86 MET A C 1
ATOM 689 O O . MET A 1 86 ? 11.094 5.966 -14.290 1.00 91.06 86 MET A O 1
ATOM 693 N N . TYR A 1 87 ? 9.070 5.309 -15.019 1.00 88.94 87 TYR A N 1
ATOM 694 C CA . TYR A 1 87 ? 8.702 6.608 -15.582 1.00 88.94 87 TYR A CA 1
ATOM 695 C C . TYR A 1 87 ? 8.540 7.673 -14.488 1.00 88.94 87 TYR A C 1
ATOM 697 O O . TYR A 1 87 ? 9.160 8.734 -14.564 1.00 88.94 87 TYR A O 1
ATOM 705 N N . SER A 1 88 ? 7.761 7.378 -13.443 1.00 85.00 88 SER A N 1
ATOM 706 C CA . SER A 1 88 ? 7.493 8.327 -12.352 1.00 85.00 88 SER A CA 1
ATOM 707 C C . SER A 1 88 ? 8.741 8.677 -11.531 1.00 85.00 88 SER A C 1
ATOM 709 O O . SER A 1 88 ? 8.938 9.843 -11.180 1.00 85.00 88 SER A O 1
ATOM 711 N N . ALA A 1 89 ? 9.625 7.701 -11.296 1.00 87.12 89 ALA 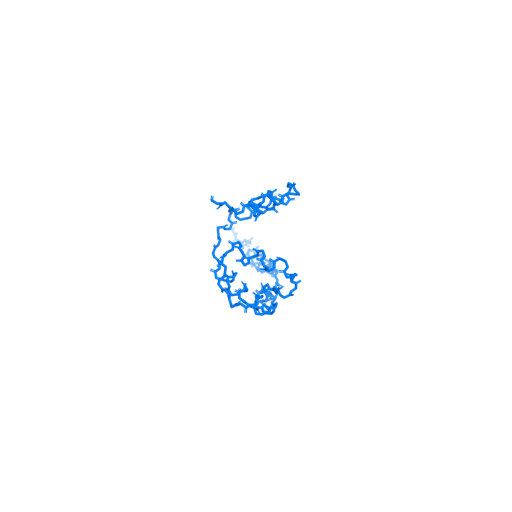A N 1
ATOM 712 C CA . ALA A 1 89 ? 10.900 7.901 -10.615 1.00 87.12 89 ALA A CA 1
ATOM 713 C C . ALA A 1 89 ? 11.838 8.808 -11.426 1.00 87.12 89 ALA A C 1
ATOM 715 O O . ALA A 1 89 ? 12.430 9.733 -10.876 1.00 87.12 89 ALA A O 1
ATOM 716 N N . ARG A 1 90 ? 11.924 8.602 -12.750 1.00 86.00 90 ARG A N 1
ATOM 717 C CA . ARG A 1 90 ? 12.731 9.448 -13.650 1.00 86.00 90 ARG A CA 1
ATOM 718 C C . ARG A 1 90 ? 12.181 10.864 -13.791 1.00 86.00 90 ARG A C 1
ATOM 720 O O . ARG A 1 90 ? 12.957 11.808 -13.891 1.00 86.00 90 ARG A O 1
ATOM 727 N N . ALA A 1 91 ? 10.862 11.023 -13.777 1.00 79.06 91 ALA A N 1
ATOM 728 C CA . ALA A 1 91 ? 10.219 12.329 -13.874 1.00 79.06 91 ALA A CA 1
ATOM 729 C C . ALA A 1 91 ? 10.312 13.161 -12.577 1.00 79.06 91 ALA A C 1
ATOM 731 O O . ALA A 1 91 ? 9.846 14.300 -12.572 1.00 79.06 91 ALA A O 1
ATOM 732 N N . ASN A 1 92 ? 10.853 12.605 -11.475 1.00 68.12 92 ASN A N 1
ATOM 733 C CA . ASN A 1 92 ? 10.760 13.161 -10.110 1.00 68.12 92 ASN A CA 1
ATOM 734 C C . ASN A 1 92 ? 9.337 13.607 -9.739 1.00 68.12 92 ASN A C 1
ATOM 736 O O . ASN A 1 92 ? 9.117 14.490 -8.910 1.00 68.12 92 ASN A O 1
ATOM 740 N N . ASN A 1 93 ? 8.352 13.003 -10.393 1.00 64.81 93 ASN A N 1
ATOM 741 C CA . ASN A 1 93 ? 6.967 13.371 -10.285 1.00 64.81 93 ASN A CA 1
ATOM 742 C C . ASN A 1 93 ? 6.185 12.068 -10.273 1.00 64.81 93 ASN A C 1
ATOM 744 O O . ASN A 1 93 ? 5.932 11.445 -11.307 1.00 64.81 93 ASN A O 1
ATOM 748 N N . LEU A 1 94 ? 5.803 11.660 -9.064 1.00 62.84 94 LEU A N 1
ATOM 749 C CA . LEU A 1 94 ? 4.670 10.772 -8.882 1.00 62.84 94 LEU A CA 1
ATOM 750 C C . LEU A 1 94 ? 3.428 11.560 -9.331 1.00 62.84 94 LEU A C 1
ATOM 752 O O . LEU A 1 94 ? 2.672 12.077 -8.509 1.00 62.84 94 LEU A O 1
ATOM 756 N N . GLN A 1 95 ? 3.223 11.649 -10.651 1.00 54.19 95 GLN A N 1
ATOM 757 C CA . GLN A 1 95 ? 2.094 12.342 -11.294 1.00 54.19 95 GLN A CA 1
ATOM 758 C C . GLN A 1 95 ? 0.738 11.744 -10.901 1.00 54.19 95 GLN A C 1
ATOM 760 O O . GLN A 1 95 ? -0.294 12.196 -11.379 1.00 54.19 95 GLN A O 1
ATOM 765 N N . TYR A 1 96 ? 0.729 10.741 -10.025 1.00 53.16 96 TYR A N 1
ATOM 766 C CA . TYR A 1 96 ? -0.485 10.197 -9.477 1.00 53.16 96 TYR A CA 1
ATOM 767 C C . TYR A 1 96 ? -1.107 11.037 -8.376 1.00 53.16 96 TYR A C 1
ATOM 769 O O . TYR A 1 96 ? -2.311 10.937 -8.296 1.00 53.16 96 TYR A O 1
ATOM 777 N N . ASP A 1 97 ? -0.441 11.867 -7.552 1.00 52.50 97 ASP A N 1
ATOM 778 C CA . ASP A 1 97 ? -1.245 12.590 -6.542 1.00 52.50 97 ASP A CA 1
ATOM 779 C C . ASP A 1 97 ? -0.672 13.854 -5.872 1.00 52.50 97 ASP A C 1
ATOM 781 O O . ASP A 1 97 ? -0.035 13.811 -4.812 1.00 52.50 97 ASP A O 1
ATOM 785 N N . ARG A 1 98 ? -1.090 15.009 -6.405 1.00 46.94 98 ARG A N 1
ATOM 786 C CA . ARG A 1 98 ? -1.415 16.193 -5.581 1.00 46.94 98 ARG A CA 1
ATOM 787 C C . ARG A 1 98 ? -2.764 16.828 -5.949 1.00 46.94 98 ARG A C 1
ATOM 789 O O . ARG A 1 98 ? -3.366 17.470 -5.094 1.00 46.94 98 ARG A O 1
ATOM 796 N N . ARG A 1 99 ? -3.243 16.698 -7.195 1.00 45.09 99 ARG A N 1
ATOM 797 C CA . ARG A 1 99 ? -4.474 17.373 -7.661 1.00 45.09 99 ARG A CA 1
ATOM 798 C C . ARG A 1 99 ? -5.689 16.451 -7.755 1.00 45.09 99 ARG A C 1
ATOM 800 O O . ARG A 1 99 ? -6.772 16.868 -7.354 1.00 45.09 99 ARG A O 1
ATOM 807 N N . ASP A 1 100 ? -5.509 15.204 -8.181 1.00 50.62 100 ASP A N 1
ATOM 808 C CA . ASP A 1 100 ? -6.642 14.305 -8.429 1.00 50.62 100 ASP A CA 1
ATOM 809 C C . ASP A 1 100 ? -7.248 13.708 -7.148 1.00 50.62 100 ASP A C 1
ATOM 811 O O . ASP A 1 100 ? -8.394 13.266 -7.163 1.00 50.62 100 ASP A O 1
ATOM 815 N N . TYR A 1 101 ? -6.539 13.738 -6.007 1.00 50.16 101 TYR A N 1
ATOM 816 C CA . TYR A 1 101 ? -7.054 13.149 -4.765 1.00 50.16 101 TYR A CA 1
ATOM 817 C C . TYR A 1 101 ? -7.574 14.206 -3.789 1.00 50.16 101 TYR A C 1
ATOM 819 O O . TYR A 1 101 ? -8.302 13.862 -2.858 1.00 50.16 101 TYR A O 1
ATOM 827 N N . LEU A 1 102 ? -7.263 15.493 -3.964 1.00 47.06 102 LEU A N 1
ATOM 828 C CA . LEU A 1 102 ? -7.909 16.557 -3.180 1.00 47.06 102 LEU A CA 1
ATOM 829 C C . LEU A 1 102 ? -9.314 16.864 -3.710 1.00 47.06 102 LEU A C 1
ATOM 831 O O . LEU A 1 102 ? -10.231 17.043 -2.913 1.00 47.06 102 LEU A O 1
ATOM 835 N N . ASN A 1 103 ? -9.515 16.786 -5.025 1.00 41.09 103 ASN A N 1
ATOM 836 C CA . ASN A 1 103 ? -10.819 16.970 -5.651 1.00 41.09 103 ASN A CA 1
ATOM 837 C C . ASN A 1 103 ? -11.452 15.620 -5.964 1.00 41.09 103 ASN A C 1
ATOM 839 O O . ASN A 1 103 ? -11.503 15.211 -7.120 1.00 41.09 103 ASN A O 1
ATOM 843 N N . GLY A 1 104 ? -11.948 14.942 -4.920 1.00 45.72 104 GLY A N 1
ATOM 844 C CA . GLY A 1 104 ? -12.889 13.842 -5.113 1.00 45.72 104 GLY A CA 1
ATOM 845 C C . GLY A 1 104 ? -13.903 14.251 -6.175 1.00 45.72 104 GLY A C 1
ATOM 846 O O . GLY A 1 104 ? -14.602 15.247 -5.994 1.00 45.72 104 GLY A O 1
ATOM 847 N N . ARG A 1 105 ? -13.888 13.547 -7.311 1.00 35.56 105 ARG A N 1
ATOM 848 C CA . ARG A 1 105 ? -14.791 13.832 -8.417 1.00 35.56 105 ARG A CA 1
ATOM 849 C C . ARG A 1 105 ? -16.208 13.564 -7.916 1.00 35.56 105 ARG A C 1
ATOM 851 O O . ARG A 1 105 ? -16.566 12.415 -7.649 1.00 35.56 105 ARG A O 1
ATOM 858 N N . GLN A 1 106 ? -16.887 14.679 -7.657 1.00 35.34 106 GLN A N 1
ATOM 859 C CA . GLN A 1 106 ? -18.332 14.825 -7.570 1.00 35.34 106 GLN A CA 1
ATOM 860 C C . GLN A 1 106 ? -18.987 14.329 -8.857 1.00 35.34 106 GLN A C 1
ATOM 862 O O . GLN A 1 106 ? -18.308 14.382 -9.913 1.00 35.34 106 GLN A O 1
#

InterPro domains:
  IPR024145 Histone deacetylase complex subunit SAP30/SAP30-like [PTHR13286] (23-95)
  IPR025718 Histone deacetylase complex subunit SAP30, Sin3 binding domain [PF13867] (38-90)
  IPR038291 SAP30, C-terminal domain superfamily [G3DSA:6.10.160.20] (5-101)

Mean predicted aligned error: 15.02 Å